Protein AF-X0SKB3-F1 (afdb_monomer_lite)

pLDDT: mean 85.28, std 8.37, range [53.41, 93.12]

Secondary structure (DSSP, 8-state):
-----S------STT--HHHHHHHHHHHHHHHHHHHHPPPPEEEESSS--GGGGGSPTT-EEEETTT--EEEEEEEEETTEEEEEE--

Structure (mmCIF, N/CA/C/O backbone):
data_AF-X0SKB3-F1
#
_entry.id   AF-X0SKB3-F1
#
loop_
_atom_site.group_PDB
_atom_site.id
_atom_site.type_symbol
_atom_site.label_atom_id
_atom_site.label_alt_id
_atom_site.label_comp_id
_atom_site.label_asym_id
_atom_site.label_entity_id
_atom_site.label_seq_id
_atom_site.pdbx_PDB_ins_code
_atom_site.Cartn_x
_atom_site.Cartn_y
_atom_site.Cartn_z
_atom_site.occupancy
_atom_site.B_iso_or_equiv
_atom_site.auth_seq_id
_atom_site.auth_comp_id
_atom_site.auth_asym_id
_atom_site.auth_atom_id
_atom_site.pdbx_PDB_model_num
ATOM 1 N N . MET A 1 1 ? -2.531 1.847 -3.636 1.00 53.41 1 MET A N 1
ATOM 2 C CA . MET A 1 1 ? -3.516 1.114 -2.820 1.00 53.41 1 MET A CA 1
ATOM 3 C C . MET A 1 1 ? -3.079 1.154 -1.363 1.00 53.41 1 MET A C 1
ATOM 5 O O . MET A 1 1 ? -2.202 0.419 -0.929 1.00 53.41 1 MET A O 1
ATOM 9 N N . VAL A 1 2 ? -3.666 2.080 -0.609 1.00 56.31 2 VAL A N 1
ATOM 10 C CA . VAL A 1 2 ? -3.437 2.196 0.836 1.00 56.31 2 VAL A CA 1
ATOM 11 C C . VAL A 1 2 ? -3.859 0.899 1.532 1.00 56.31 2 VAL A C 1
ATOM 13 O O . VAL A 1 2 ? -4.918 0.347 1.226 1.00 56.31 2 VAL A O 1
ATOM 16 N N . LYS A 1 3 ? -3.042 0.413 2.476 1.00 58.41 3 LYS A N 1
ATOM 17 C CA . LYS A 1 3 ? -3.387 -0.754 3.298 1.00 58.41 3 LYS A CA 1
ATOM 18 C C . LYS A 1 3 ? -4.627 -0.435 4.127 1.00 58.41 3 LYS A C 1
ATOM 20 O O . LYS A 1 3 ? -4.584 0.395 5.032 1.00 58.41 3 LYS A O 1
ATOM 25 N N . VAL A 1 4 ? -5.729 -1.112 3.822 1.00 63.53 4 VAL A N 1
ATOM 26 C CA . VAL A 1 4 ? -6.946 -1.048 4.632 1.00 63.53 4 VAL A CA 1
ATOM 27 C C . VAL A 1 4 ? -6.680 -1.824 5.918 1.00 63.53 4 VAL A C 1
ATOM 29 O O . VAL A 1 4 ? -6.374 -3.016 5.876 1.00 63.53 4 VAL A O 1
ATOM 32 N N . ALA A 1 5 ? -6.773 -1.155 7.066 1.00 66.38 5 ALA A N 1
ATOM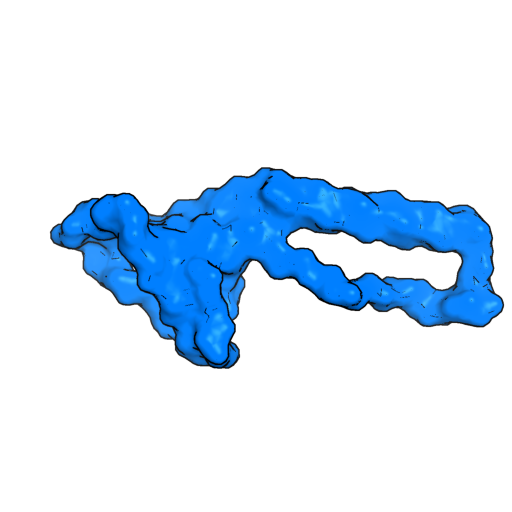 33 C CA . ALA A 1 5 ? -6.637 -1.823 8.353 1.00 66.38 5 ALA A CA 1
ATOM 34 C C . ALA A 1 5 ? -7.712 -2.915 8.489 1.00 66.38 5 ALA A C 1
ATOM 36 O O . ALA A 1 5 ? -8.901 -2.654 8.321 1.00 66.38 5 ALA A O 1
ATOM 37 N N . SER A 1 6 ? -7.303 -4.138 8.831 1.00 64.50 6 SER A N 1
ATOM 38 C CA . SER A 1 6 ? -8.226 -5.266 9.034 1.00 64.50 6 SER A CA 1
ATOM 39 C C . SER A 1 6 ? -9.051 -5.149 10.320 1.00 64.50 6 SER A C 1
ATOM 41 O O . SER A 1 6 ? -9.994 -5.911 10.531 1.00 64.50 6 SER A O 1
ATOM 43 N N . SER A 1 7 ? -8.703 -4.199 11.188 1.00 72.12 7 SER A N 1
ATOM 44 C CA . SER A 1 7 ? -9.360 -3.961 12.466 1.00 72.12 7 SER A CA 1
ATOM 45 C C . SER A 1 7 ? -9.543 -2.470 12.711 1.00 72.12 7 SER A C 1
ATOM 47 O O . SER A 1 7 ? -8.610 -1.692 12.513 1.00 72.12 7 SER A O 1
ATOM 49 N N . PHE A 1 8 ? -10.709 -2.093 13.228 1.00 76.88 8 PHE A N 1
ATOM 50 C CA . PHE A 1 8 ? -10.999 -0.736 13.676 1.00 76.88 8 PHE A CA 1
ATOM 51 C C . PHE A 1 8 ? -11.086 -0.708 15.205 1.00 76.88 8 PHE A C 1
ATOM 53 O O . PHE A 1 8 ? -11.775 -1.537 15.809 1.00 76.88 8 PHE A O 1
ATOM 60 N N . ASN A 1 9 ? -10.368 0.214 15.850 1.00 82.62 9 ASN A N 1
ATOM 61 C CA . ASN A 1 9 ? -10.428 0.357 17.302 1.00 82.62 9 ASN A CA 1
ATOM 62 C C . ASN A 1 9 ? -11.669 1.169 17.689 1.00 82.62 9 ASN A C 1
ATOM 64 O O . ASN A 1 9 ? -11.776 2.353 17.383 1.00 82.62 9 ASN A O 1
ATOM 68 N N . VAL A 1 10 ? -12.595 0.502 18.368 1.00 80.56 10 VAL A N 1
ATOM 69 C CA . VAL A 1 10 ? -13.904 1.041 18.755 1.00 80.56 10 VAL A CA 1
ATOM 70 C C . VAL A 1 10 ? -13.860 1.698 20.150 1.00 80.56 10 VAL A C 1
ATOM 72 O O . VAL A 1 10 ? -14.777 2.423 20.515 1.00 80.56 10 VAL A O 1
ATOM 75 N N . GLY A 1 11 ? -12.785 1.504 20.924 1.00 84.31 11 GLY A N 1
ATOM 76 C CA . GLY A 1 11 ? -12.683 2.006 22.298 1.00 84.31 11 GLY A CA 1
ATOM 77 C C . GLY A 1 11 ? -13.545 1.212 23.286 1.00 84.31 11 GLY A C 1
ATOM 78 O O . GLY A 1 11 ? -13.561 -0.019 23.243 1.00 84.31 11 GLY A O 1
ATOM 79 N N . ASP A 1 12 ? -14.235 1.914 24.190 1.00 85.19 12 ASP A N 1
ATOM 80 C CA . ASP A 1 12 ? -15.123 1.310 25.191 1.00 85.19 12 ASP A CA 1
ATOM 81 C C . ASP A 1 12 ? -16.408 0.779 24.539 1.00 85.19 12 ASP A C 1
ATOM 83 O O . ASP A 1 12 ? -17.307 1.531 24.159 1.00 85.19 12 ASP A O 1
ATOM 87 N N . ARG A 1 13 ? -16.477 -0.546 24.398 1.00 81.50 13 ARG A N 1
ATOM 88 C CA . ARG A 1 13 ? -17.610 -1.242 23.782 1.00 81.50 13 ARG A CA 1
ATOM 89 C C . ARG A 1 13 ? -18.810 -1.381 24.716 1.00 81.50 13 ARG A C 1
ATOM 91 O O . ARG A 1 13 ? -19.912 -1.579 24.216 1.00 81.50 13 ARG A O 1
ATOM 98 N N . GLU A 1 14 ? -18.610 -1.319 26.031 1.00 84.12 14 GLU A N 1
ATOM 99 C CA . GLU A 1 14 ? -19.672 -1.573 27.013 1.00 84.12 14 GLU A CA 1
ATOM 100 C C . GLU A 1 14 ? -20.567 -0.346 27.215 1.00 84.12 14 GLU A C 1
ATOM 102 O O . GLU A 1 14 ? -21.758 -0.497 27.477 1.00 84.12 14 GLU A O 1
ATOM 107 N N . ASN A 1 15 ? -20.023 0.858 27.012 1.00 88.75 15 ASN A N 1
ATOM 108 C CA . ASN A 1 15 ? -20.744 2.125 27.180 1.00 88.75 15 ASN A CA 1
ATOM 109 C C . ASN A 1 15 ? -21.017 2.867 25.860 1.00 88.75 15 ASN A C 1
ATOM 111 O O . ASN A 1 15 ? -21.213 4.085 25.856 1.00 88.75 15 ASN A O 1
ATOM 115 N N . ILE A 1 16 ? -21.017 2.165 24.722 1.00 90.31 16 ILE A N 1
ATOM 116 C CA . ILE A 1 16 ? -21.231 2.799 23.417 1.00 90.31 16 ILE A CA 1
ATOM 117 C C . ILE A 1 16 ? -22.715 3.110 23.188 1.00 90.31 16 ILE A C 1
ATOM 119 O O . ILE A 1 16 ? -23.583 2.251 23.350 1.00 90.31 16 ILE A O 1
ATOM 123 N N . THR A 1 17 ? -23.016 4.343 22.778 1.00 91.81 17 THR A N 1
ATOM 124 C CA . THR A 1 17 ? -24.367 4.709 22.336 1.00 91.81 17 THR A CA 1
ATOM 125 C C . THR A 1 17 ? -24.572 4.338 20.868 1.00 91.81 17 THR A C 1
ATOM 127 O O . THR A 1 17 ? -23.613 4.144 20.115 1.00 91.81 17 THR A O 1
ATOM 130 N N . VAL A 1 18 ? -25.833 4.265 20.436 1.00 90.06 18 VAL A N 1
ATOM 131 C CA . VAL A 1 18 ? -26.180 3.974 19.035 1.00 90.06 18 VAL A CA 1
ATOM 132 C C . VAL A 1 18 ? -25.638 5.057 18.101 1.00 90.06 18 VAL A C 1
ATOM 134 O O . VAL A 1 18 ? -25.096 4.744 17.044 1.00 90.06 18 VAL A O 1
ATOM 137 N N . GLU A 1 19 ? -25.714 6.323 18.506 1.00 91.75 19 GLU A N 1
ATOM 138 C CA . GLU A 1 19 ? -25.177 7.456 17.750 1.00 91.75 19 GLU A CA 1
ATOM 139 C C . GLU A 1 19 ? -23.666 7.318 17.573 1.00 91.75 19 GLU A C 1
ATOM 141 O O . GLU A 1 19 ? -23.149 7.489 16.470 1.00 91.75 19 GLU A O 1
ATOM 146 N N . LYS A 1 20 ? -22.952 6.923 18.636 1.00 89.12 20 LYS A N 1
ATOM 147 C CA . LYS A 1 20 ? -21.504 6.746 18.553 1.00 89.12 20 LYS A CA 1
ATOM 148 C C . LYS A 1 20 ? -21.117 5.579 17.649 1.00 89.12 20 LYS A C 1
ATOM 150 O O . LYS A 1 20 ? -20.118 5.659 16.936 1.00 89.12 20 LYS A O 1
ATOM 155 N N . LEU A 1 21 ? -21.910 4.510 17.661 1.00 89.62 21 LEU A N 1
ATOM 156 C CA . LEU A 1 21 ? -21.726 3.385 16.753 1.00 89.62 21 LEU A CA 1
ATOM 157 C C . LEU A 1 21 ? -21.904 3.811 15.287 1.00 89.62 21 LEU A C 1
ATOM 159 O O . LEU A 1 21 ? -21.100 3.411 14.449 1.00 89.62 21 LEU A O 1
ATOM 163 N N . LEU A 1 22 ? -22.908 4.642 14.983 1.00 92.56 22 LEU A N 1
ATOM 164 C CA . LEU A 1 22 ? -23.128 5.166 13.631 1.00 92.56 22 LEU A CA 1
ATOM 165 C C . LEU A 1 22 ? -21.944 6.012 13.146 1.00 92.56 22 LEU A C 1
ATOM 167 O O . LEU A 1 22 ? -21.429 5.742 12.065 1.00 92.56 22 LEU A O 1
ATOM 171 N N . GLU A 1 23 ? -21.441 6.943 13.963 1.00 91.75 23 GLU A N 1
ATOM 172 C CA . GLU A 1 23 ? -20.248 7.741 13.622 1.00 91.75 23 GLU A CA 1
ATOM 173 C C . GLU A 1 23 ? -19.025 6.862 13.315 1.00 91.75 23 GLU A C 1
ATOM 175 O O . GLU A 1 23 ? -18.248 7.136 12.400 1.00 91.75 23 GLU A O 1
ATOM 180 N N . ILE A 1 24 ? -18.834 5.793 14.095 1.00 89.75 24 ILE A N 1
ATOM 181 C CA . ILE A 1 24 ? -17.727 4.851 13.905 1.00 89.75 24 ILE A CA 1
ATOM 182 C C . ILE A 1 24 ? -17.866 4.122 12.567 1.00 89.75 24 ILE A C 1
ATOM 184 O O . ILE A 1 24 ? -16.885 4.004 11.835 1.00 89.75 24 ILE A O 1
ATOM 188 N N .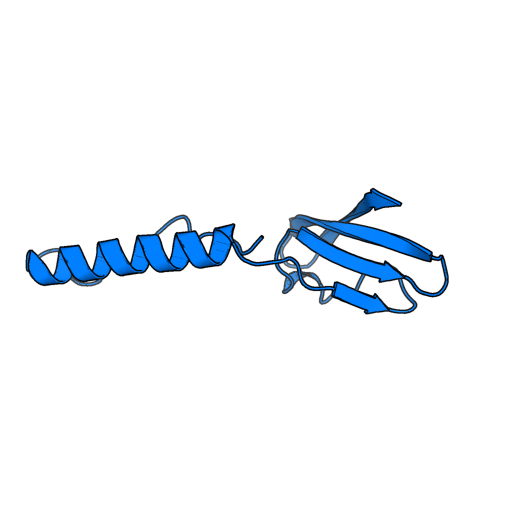 VAL A 1 25 ? -19.074 3.673 12.224 1.00 89.62 25 VAL A N 1
ATOM 189 C CA . VAL A 1 25 ? -19.348 2.996 10.951 1.00 89.62 25 VAL A CA 1
ATOM 190 C C . VAL A 1 25 ? -19.162 3.947 9.767 1.00 89.62 25 VAL A C 1
ATOM 192 O O . VAL A 1 25 ? -18.508 3.578 8.793 1.00 89.62 25 VAL A O 1
ATOM 195 N N . GLU A 1 26 ? -19.671 5.177 9.844 1.00 91.12 26 GLU A N 1
ATOM 196 C CA . GLU A 1 26 ? -19.479 6.193 8.800 1.00 91.12 26 GLU A CA 1
ATOM 197 C C . GLU A 1 26 ? -17.997 6.493 8.567 1.00 91.12 26 GLU A C 1
ATOM 199 O O . GLU A 1 26 ? -17.536 6.538 7.422 1.00 91.12 26 GLU A O 1
ATOM 204 N N . ARG A 1 27 ? -17.223 6.619 9.650 1.00 89.06 27 ARG A N 1
ATOM 205 C CA . ARG A 1 27 ? -15.775 6.804 9.565 1.00 89.06 27 ARG A CA 1
ATOM 206 C C . ARG A 1 27 ? -15.085 5.605 8.922 1.00 89.06 27 ARG A C 1
ATOM 208 O O . ARG A 1 27 ? -14.278 5.799 8.024 1.00 89.06 27 ARG A O 1
ATOM 215 N N . MET A 1 28 ? -15.439 4.378 9.310 1.00 87.25 28 MET A N 1
ATOM 216 C CA . MET A 1 28 ? -14.895 3.167 8.683 1.00 87.25 28 MET A CA 1
ATOM 217 C C . MET A 1 28 ? -15.146 3.132 7.172 1.00 87.25 28 MET A C 1
ATOM 219 O O . MET A 1 28 ? -14.242 2.803 6.407 1.00 87.25 28 MET A O 1
ATOM 223 N N . TYR A 1 29 ? -16.360 3.475 6.730 1.00 87.62 29 TYR A N 1
ATOM 224 C CA . TYR A 1 29 ? -16.679 3.525 5.302 1.00 87.62 29 TYR A CA 1
ATOM 225 C C . TYR A 1 29 ? -15.946 4.650 4.574 1.00 87.62 29 TYR A C 1
ATOM 227 O O . TYR A 1 29 ? -15.539 4.457 3.430 1.00 87.62 29 TYR A O 1
ATOM 235 N N . THR A 1 30 ? -15.757 5.797 5.226 1.00 87.31 30 THR A N 1
ATOM 236 C CA . THR A 1 30 ? -14.989 6.917 4.668 1.00 87.31 30 THR A CA 1
ATOM 237 C C . THR A 1 30 ? -13.526 6.522 4.483 1.00 87.31 30 THR A C 1
ATOM 239 O O . THR A 1 30 ? -13.019 6.607 3.368 1.00 87.31 30 THR A O 1
ATOM 242 N N . ASP A 1 31 ? -12.892 5.974 5.522 1.00 84.75 31 ASP A N 1
ATOM 243 C CA . ASP A 1 31 ? -11.502 5.508 5.479 1.00 84.75 31 ASP A CA 1
ATOM 244 C C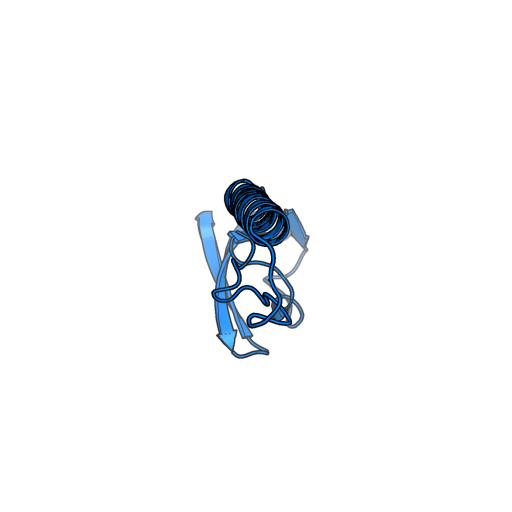 . ASP A 1 31 ? -11.318 4.422 4.396 1.00 84.75 31 ASP A C 1
ATOM 246 O O . ASP A 1 31 ? -10.339 4.425 3.646 1.00 84.75 31 ASP A O 1
ATOM 250 N N . LEU A 1 32 ? -12.291 3.509 4.250 1.00 83.56 32 LEU A N 1
ATOM 251 C CA . LEU A 1 32 ? -12.284 2.495 3.192 1.00 83.56 32 LEU A CA 1
ATOM 252 C C . LEU A 1 32 ? -12.402 3.122 1.797 1.00 83.56 32 LEU A C 1
ATOM 254 O O . LEU A 1 32 ? -11.665 2.744 0.886 1.00 83.56 32 LEU A O 1
ATOM 258 N N . ALA A 1 33 ? -13.328 4.064 1.618 1.00 83.31 33 ALA A N 1
ATOM 259 C CA . ALA A 1 33 ? -13.525 4.746 0.347 1.00 83.31 33 ALA A CA 1
ATOM 260 C C . ALA A 1 33 ? -12.280 5.546 -0.055 1.00 83.31 33 ALA A C 1
ATOM 262 O O . ALA A 1 33 ? -11.897 5.516 -1.224 1.00 83.31 33 ALA A O 1
ATOM 263 N N . GLU A 1 34 ? -11.618 6.214 0.888 1.00 83.75 34 GLU A N 1
ATOM 264 C CA . GLU A 1 34 ? -10.352 6.906 0.649 1.00 83.75 34 GLU A CA 1
ATOM 265 C C . GLU A 1 34 ? -9.244 5.927 0.260 1.00 83.75 34 GLU A C 1
ATOM 267 O O . GLU A 1 34 ? -8.554 6.144 -0.737 1.00 83.75 34 GLU A O 1
ATOM 272 N N . ALA A 1 35 ? -9.103 4.813 0.981 1.00 77.44 35 ALA A N 1
ATOM 273 C CA . ALA A 1 35 ? -8.068 3.828 0.694 1.00 77.44 35 ALA A CA 1
ATOM 274 C C . ALA A 1 35 ? -8.246 3.174 -0.687 1.00 77.44 35 ALA A C 1
ATOM 276 O O . ALA A 1 35 ? -7.273 3.046 -1.437 1.00 77.44 35 ALA A O 1
ATOM 277 N N . VAL A 1 36 ? -9.481 2.816 -1.055 1.00 77.44 36 VAL A N 1
ATOM 278 C CA . VAL A 1 36 ? -9.812 2.218 -2.361 1.00 77.44 36 VAL A CA 1
ATOM 279 C C . VAL A 1 36 ? -9.646 3.219 -3.503 1.00 77.44 36 VAL A C 1
ATOM 281 O O . VAL A 1 36 ? -9.120 2.860 -4.554 1.00 77.44 36 VAL A O 1
ATOM 284 N N . ASN A 1 37 ? -10.068 4.472 -3.311 1.00 78.19 37 ASN A N 1
ATOM 285 C CA . ASN A 1 37 ? -9.986 5.500 -4.352 1.00 78.19 37 ASN A CA 1
ATOM 286 C C . ASN A 1 37 ? -8.634 6.228 -4.387 1.00 78.19 37 ASN A C 1
ATOM 288 O O . ASN A 1 37 ? -8.415 7.063 -5.272 1.00 78.19 37 ASN A O 1
ATOM 292 N N . SER A 1 38 ? -7.728 5.935 -3.449 1.00 75.19 38 SER A N 1
ATOM 293 C CA . SER A 1 38 ? -6.382 6.503 -3.436 1.00 75.19 38 SER A CA 1
ATOM 294 C C . SER A 1 38 ? -5.667 6.189 -4.750 1.00 75.19 38 SER A C 1
ATOM 296 O O . SER A 1 38 ? -5.456 5.032 -5.127 1.00 75.19 38 SER A O 1
ATOM 298 N N . LYS A 1 39 ? -5.301 7.245 -5.481 1.00 77.94 39 LYS A N 1
ATOM 299 C CA . LYS A 1 39 ? -4.467 7.093 -6.671 1.00 77.94 39 LYS A CA 1
ATOM 300 C C . LYS A 1 39 ? -3.060 6.697 -6.226 1.00 77.94 39 LYS A C 1
ATOM 302 O O . LYS A 1 39 ? -2.591 7.226 -5.218 1.00 77.94 39 LYS A O 1
ATOM 307 N N . PRO A 1 40 ? -2.388 5.800 -6.960 1.00 80.38 40 PRO A N 1
ATOM 308 C CA . PRO A 1 40 ? -1.002 5.479 -6.669 1.00 80.38 40 PRO A CA 1
ATOM 309 C C . PRO A 1 40 ? -0.128 6.724 -6.830 1.00 80.38 40 PRO A C 1
ATOM 311 O O . PRO A 1 40 ? -0.347 7.538 -7.735 1.00 80.38 40 PRO A O 1
ATOM 314 N N . SER A 1 41 ? 0.849 6.877 -5.940 1.00 87.25 41 SER A N 1
ATOM 315 C CA . SER A 1 41 ? 1.836 7.947 -6.049 1.00 87.25 41 SER A CA 1
ATOM 316 C C . SER A 1 41 ? 2.898 7.567 -7.077 1.00 87.25 41 SER A C 1
ATOM 318 O O . SER A 1 41 ? 3.187 6.389 -7.287 1.00 87.25 41 SER A O 1
ATOM 320 N N . PHE A 1 42 ? 3.482 8.573 -7.727 1.00 89.25 42 PHE A N 1
ATOM 321 C CA . PHE A 1 42 ? 4.561 8.380 -8.693 1.00 89.25 42 PHE A CA 1
ATOM 322 C C . PHE A 1 42 ? 5.887 8.856 -8.111 1.00 89.25 42 PHE A C 1
ATOM 324 O O . PHE A 1 42 ? 6.036 10.030 -7.765 1.00 89.25 42 PHE A O 1
ATOM 331 N N . HIS A 1 43 ? 6.868 7.964 -8.100 1.00 90.44 43 HIS A N 1
ATOM 332 C CA . HIS A 1 43 ? 8.230 8.213 -7.651 1.00 90.44 43 HIS A CA 1
ATOM 333 C C . HIS A 1 43 ? 9.151 8.214 -8.867 1.00 90.44 43 HIS A C 1
ATOM 335 O O . HIS A 1 43 ? 9.343 7.188 -9.510 1.00 90.44 43 HIS A O 1
ATOM 341 N N . LYS A 1 44 ? 9.700 9.377 -9.226 1.00 91.50 44 LYS A N 1
ATOM 342 C CA . LYS A 1 44 ? 10.665 9.499 -10.330 1.00 91.50 44 LYS A CA 1
ATOM 343 C C . LYS A 1 44 ? 12.079 9.428 -9.776 1.00 91.50 44 LYS A C 1
ATOM 345 O O . LYS A 1 44 ? 12.458 10.289 -8.983 1.00 91.50 44 LYS A O 1
ATOM 350 N N . ARG A 1 45 ? 12.844 8.416 -10.181 1.00 91.12 45 ARG A N 1
ATOM 351 C CA . ARG A 1 45 ? 14.171 8.109 -9.627 1.00 91.12 45 ARG A CA 1
ATOM 352 C C . ARG A 1 45 ? 15.133 7.678 -10.737 1.00 91.12 45 ARG A C 1
ATOM 354 O O . ARG A 1 45 ? 14.710 7.353 -11.838 1.00 91.12 45 ARG A O 1
ATOM 361 N N . ILE A 1 46 ? 16.434 7.683 -10.449 1.00 91.31 46 ILE A N 1
ATOM 362 C CA . ILE A 1 46 ? 17.486 7.181 -11.362 1.00 91.31 46 ILE A CA 1
ATOM 363 C C . ILE A 1 46 ? 17.925 5.744 -11.027 1.00 91.31 46 ILE A C 1
ATOM 365 O O . ILE A 1 46 ? 18.753 5.161 -11.721 1.00 91.31 46 ILE A O 1
ATOM 369 N N . THR A 1 47 ? 17.401 5.183 -9.936 1.00 85.56 47 THR A N 1
ATOM 370 C CA . THR A 1 47 ? 17.683 3.826 -9.459 1.00 85.56 47 THR A CA 1
ATOM 371 C C . THR A 1 47 ? 16.396 3.016 -9.359 1.00 85.56 47 THR A C 1
ATOM 373 O O . THR A 1 47 ? 15.305 3.570 -9.206 1.00 85.56 47 THR A O 1
ATOM 376 N N . ASP A 1 48 ? 16.543 1.696 -9.426 1.00 80.56 48 ASP A N 1
ATOM 377 C CA . ASP A 1 48 ? 15.466 0.738 -9.182 1.00 80.56 48 ASP A CA 1
ATOM 378 C C . ASP A 1 48 ? 15.203 0.628 -7.686 1.00 80.56 48 ASP A C 1
ATOM 380 O O . ASP A 1 48 ? 16.128 0.268 -6.959 1.00 80.56 48 ASP A O 1
ATOM 384 N N . GLY A 1 49 ? 13.973 0.909 -7.244 1.00 74.94 49 GLY A N 1
ATOM 385 C CA . GLY A 1 49 ? 13.585 0.855 -5.832 1.00 74.94 49 GLY A CA 1
ATOM 386 C C . GLY A 1 49 ? 14.542 1.588 -4.874 1.00 74.94 49 GLY A C 1
ATOM 387 O O . GLY A 1 49 ? 15.544 2.196 -5.257 1.00 74.94 49 GLY A O 1
ATOM 388 N N . GLN A 1 50 ? 14.216 1.570 -3.591 1.00 83.38 50 GLN A N 1
ATOM 389 C CA . GLN A 1 50 ? 15.057 2.010 -2.483 1.00 83.38 50 GLN A CA 1
ATOM 390 C C . GLN A 1 50 ? 14.715 1.173 -1.241 1.00 83.38 50 GLN A C 1
ATOM 392 O O . GLN A 1 50 ? 13.611 0.652 -1.106 1.00 83.38 50 GLN A O 1
ATOM 397 N N . THR A 1 51 ? 15.661 1.009 -0.317 1.00 77.94 51 THR A N 1
ATOM 398 C CA . THR A 1 51 ? 15.449 0.218 0.913 1.00 77.94 51 THR A CA 1
ATOM 399 C C . THR A 1 51 ? 14.395 0.809 1.850 1.00 77.94 51 THR A C 1
ATOM 401 O O . THR A 1 51 ? 13.811 0.086 2.645 1.00 77.94 51 THR A O 1
ATOM 404 N N . ASP A 1 52 ? 14.148 2.113 1.772 1.00 83.62 52 ASP A N 1
ATOM 405 C CA . ASP A 1 52 ? 13.100 2.824 2.507 1.00 83.62 52 ASP A CA 1
ATOM 406 C C . ASP A 1 52 ? 11.726 2.765 1.817 1.00 83.62 52 ASP A C 1
ATOM 408 O O . ASP A 1 52 ? 10.745 3.288 2.346 1.00 83.62 52 ASP A O 1
ATOM 412 N N . ASP A 1 53 ? 11.604 2.054 0.690 1.00 87.75 53 ASP A N 1
ATOM 413 C CA . ASP A 1 53 ? 10.312 1.845 0.026 1.00 87.75 53 ASP A CA 1
ATOM 414 C C . ASP A 1 53 ? 9.339 0.990 0.849 1.00 87.75 53 ASP A C 1
ATOM 416 O O . ASP A 1 53 ? 8.159 0.917 0.531 1.00 87.75 53 ASP A O 1
ATOM 420 N N . THR A 1 54 ? 9.793 0.404 1.956 1.00 87.19 54 THR A N 1
ATOM 421 C CA . THR A 1 54 ? 8.971 -0.324 2.938 1.00 87.19 54 THR A CA 1
ATOM 422 C C . THR A 1 54 ? 7.910 0.538 3.616 1.00 87.19 54 THR A C 1
ATOM 424 O O . THR A 1 54 ? 7.021 0.011 4.284 1.00 87.19 54 THR A O 1
ATOM 427 N N . PHE A 1 55 ? 8.025 1.864 3.507 1.00 85.25 55 PHE A N 1
ATOM 428 C CA . PHE A 1 55 ? 7.024 2.813 3.996 1.00 85.25 55 PHE A CA 1
ATOM 429 C C . PHE A 1 55 ? 6.025 3.239 2.916 1.00 85.25 55 PHE A C 1
ATOM 431 O O . PHE A 1 55 ? 5.044 3.917 3.233 1.00 85.25 55 PHE A O 1
ATOM 438 N N . LEU A 1 56 ? 6.266 2.879 1.654 1.00 87.44 56 LEU A N 1
ATOM 439 C CA . LEU A 1 56 ? 5.370 3.216 0.560 1.00 87.44 56 LEU A CA 1
ATOM 440 C C . LEU A 1 56 ? 4.165 2.271 0.545 1.00 87.44 56 LEU A C 1
ATOM 442 O O . LEU A 1 56 ? 4.285 1.091 0.863 1.00 87.44 56 LEU A O 1
ATOM 446 N N . PRO A 1 57 ? 2.973 2.759 0.183 1.00 84.38 57 PRO A N 1
ATOM 447 C CA . PRO A 1 57 ? 1.817 1.895 0.017 1.00 84.38 57 PRO A CA 1
ATOM 448 C C . PRO A 1 57 ? 1.964 0.992 -1.218 1.00 84.38 57 PRO A C 1
ATOM 450 O O . PRO A 1 57 ? 2.533 1.384 -2.238 1.00 84.38 57 PRO A O 1
ATOM 453 N N . ASP A 1 58 ? 1.370 -0.202 -1.151 1.00 86.31 58 ASP A N 1
ATOM 454 C CA . ASP A 1 58 ? 1.257 -1.095 -2.309 1.00 86.31 58 ASP A CA 1
ATOM 455 C C . ASP A 1 58 ? 0.566 -0.368 -3.470 1.00 8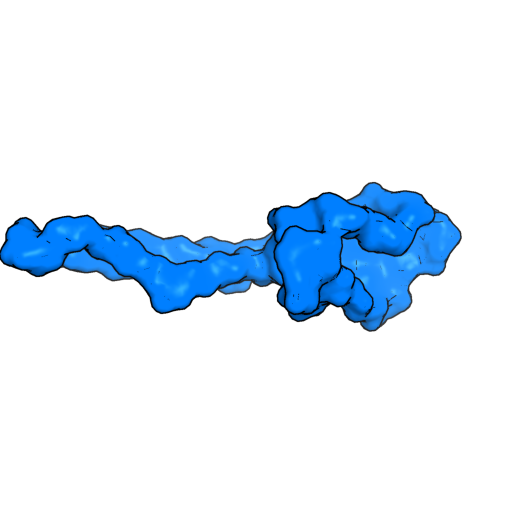6.31 58 ASP A C 1
ATOM 457 O O . ASP A 1 58 ? -0.342 0.434 -3.272 1.00 86.31 58 ASP A O 1
ATOM 461 N N . GLY A 1 59 ? 0.968 -0.635 -4.704 1.00 86.25 59 GLY A N 1
ATOM 462 C CA . GLY A 1 59 ? 0.452 -0.005 -5.914 1.00 86.25 59 GLY A CA 1
ATOM 463 C C . GLY A 1 59 ? 1.135 1.307 -6.303 1.00 86.25 59 GLY A C 1
ATOM 464 O O . GLY A 1 59 ? 0.864 1.789 -7.400 1.00 86.25 59 GLY A O 1
ATOM 465 N N . ASP A 1 60 ? 2.001 1.880 -5.461 1.00 90.19 60 ASP A N 1
ATOM 466 C CA . ASP A 1 60 ? 2.829 3.024 -5.858 1.00 90.19 60 ASP A CA 1
ATOM 467 C C . ASP A 1 60 ? 3.717 2.679 -7.059 1.00 90.19 60 ASP A C 1
ATOM 469 O O . ASP A 1 60 ? 4.099 1.525 -7.259 1.00 90.19 60 ASP A O 1
ATOM 473 N N . ILE A 1 61 ? 4.022 3.689 -7.876 1.00 91.75 61 ILE A N 1
ATOM 474 C CA . ILE A 1 61 ? 4.718 3.524 -9.152 1.00 91.75 61 ILE A CA 1
ATOM 475 C C . ILE A 1 61 ? 6.115 4.132 -9.076 1.00 91.75 61 ILE A C 1
ATOM 477 O O . ILE A 1 61 ? 6.261 5.323 -8.799 1.00 91.75 61 ILE A O 1
ATOM 481 N N . ASN A 1 62 ? 7.132 3.337 -9.396 1.00 92.94 62 ASN A N 1
ATOM 482 C CA . ASN A 1 62 ? 8.501 3.790 -9.599 1.00 92.94 62 ASN A CA 1
ATOM 483 C C . ASN A 1 62 ? 8.760 3.984 -11.098 1.00 92.94 62 ASN A C 1
ATOM 485 O O . ASN A 1 62 ? 8.486 3.102 -11.912 1.00 92.94 62 ASN A O 1
ATOM 489 N N . LEU A 1 63 ? 9.292 5.148 -11.455 1.00 93.06 63 LEU A N 1
ATOM 490 C CA . LEU A 1 63 ? 9.715 5.495 -12.806 1.00 93.06 63 LEU A CA 1
ATOM 491 C C . LEU A 1 63 ? 11.228 5.685 -12.790 1.00 93.06 63 LEU A C 1
ATOM 493 O O . LEU A 1 63 ? 11.710 6.718 -12.310 1.00 93.06 63 LEU A O 1
ATOM 497 N N . ASN A 1 64 ? 11.962 4.708 -13.320 1.00 92.88 64 ASN A N 1
ATOM 498 C CA . ASN A 1 64 ? 13.405 4.819 -13.466 1.00 92.88 64 ASN A CA 1
ATOM 499 C C . ASN A 1 64 ? 13.736 5.604 -14.742 1.00 92.88 64 ASN A C 1
ATOM 501 O O . ASN A 1 64 ? 13.594 5.100 -15.850 1.00 92.88 64 ASN A O 1
ATOM 505 N N . THR A 1 65 ? 14.219 6.835 -14.594 1.00 91.19 65 THR A N 1
ATOM 506 C CA . THR A 1 65 ? 14.532 7.728 -15.722 1.00 91.19 65 THR A CA 1
ATOM 507 C C . THR A 1 65 ? 15.849 7.405 -16.432 1.00 91.19 65 THR A C 1
ATOM 509 O O . THR A 1 65 ? 16.193 8.065 -17.406 1.00 91.19 65 THR A O 1
ATOM 512 N N . THR A 1 66 ? 16.640 6.462 -15.918 1.00 92.19 66 THR A N 1
ATOM 513 C CA . THR A 1 66 ? 17.898 6.015 -16.536 1.00 92.19 66 THR A CA 1
ATOM 514 C C . THR A 1 66 ? 17.690 4.788 -17.416 1.00 92.19 66 THR A C 1
ATOM 516 O O . THR A 1 66 ? 18.357 4.654 -18.438 1.00 92.19 66 THR A O 1
ATOM 519 N N . THR A 1 67 ? 16.778 3.898 -17.027 1.00 91.12 67 THR A N 1
ATOM 520 C CA . THR A 1 67 ? 16.456 2.667 -17.769 1.00 91.12 67 THR A CA 1
ATOM 521 C C . THR A 1 67 ? 15.107 2.728 -18.486 1.00 91.12 67 THR A C 1
ATOM 523 O O . THR A 1 67 ? 14.755 1.774 -19.171 1.00 91.12 67 THR A O 1
ATOM 526 N N . ASP A 1 68 ? 14.353 3.818 -18.310 1.00 89.69 68 ASP A N 1
ATOM 527 C CA . ASP A 1 68 ? 12.959 4.000 -18.742 1.00 89.69 68 ASP A CA 1
ATOM 528 C C . ASP A 1 68 ? 11.990 2.924 -18.218 1.00 89.69 68 ASP A C 1
ATOM 530 O O . ASP A 1 68 ? 10.870 2.774 -18.710 1.00 89.69 68 ASP A O 1
ATOM 534 N N . LYS A 1 69 ? 12.404 2.194 -17.176 1.00 92.56 69 LYS A N 1
ATOM 535 C CA . LYS A 1 69 ? 11.618 1.130 -16.558 1.00 92.56 69 LYS A CA 1
ATOM 536 C C . LYS A 1 69 ? 10.493 1.713 -15.708 1.00 92.56 69 LYS A C 1
ATOM 538 O O . LYS A 1 69 ? 10.710 2.631 -14.909 1.00 92.56 69 LYS A O 1
ATOM 543 N N . VAL A 1 70 ? 9.305 1.125 -15.832 1.00 91.75 70 VAL A N 1
ATOM 544 C CA . VAL A 1 70 ? 8.143 1.444 -14.994 1.00 91.75 70 VAL A CA 1
ATOM 545 C C . VAL A 1 70 ? 7.819 0.246 -14.124 1.00 91.75 70 VAL A C 1
ATOM 547 O O . VAL A 1 70 ? 7.625 -0.853 -14.634 1.00 91.75 70 VAL A O 1
ATOM 550 N N . GLU A 1 71 ? 7.716 0.448 -12.817 1.00 93.12 71 GLU A N 1
ATOM 551 C CA . GLU A 1 71 ? 7.445 -0.625 -11.860 1.00 93.12 71 GLU A CA 1
ATOM 552 C C . GLU A 1 71 ? 6.351 -0.230 -10.881 1.00 93.12 71 GLU A C 1
ATOM 554 O O . GLU A 1 71 ? 6.182 0.944 -10.564 1.00 93.12 71 GLU A O 1
ATOM 559 N N . MET A 1 72 ? 5.635 -1.224 -10.369 1.00 91.81 72 MET A N 1
ATOM 560 C CA . MET A 1 72 ? 4.632 -1.066 -9.325 1.00 91.81 72 MET A CA 1
ATOM 561 C C . MET A 1 72 ? 5.046 -1.839 -8.081 1.00 91.81 72 MET A C 1
ATOM 563 O O . MET A 1 72 ? 5.434 -3.003 -8.188 1.00 91.81 72 MET A O 1
ATOM 567 N N . LEU A 1 73 ? 4.932 -1.220 -6.907 1.00 9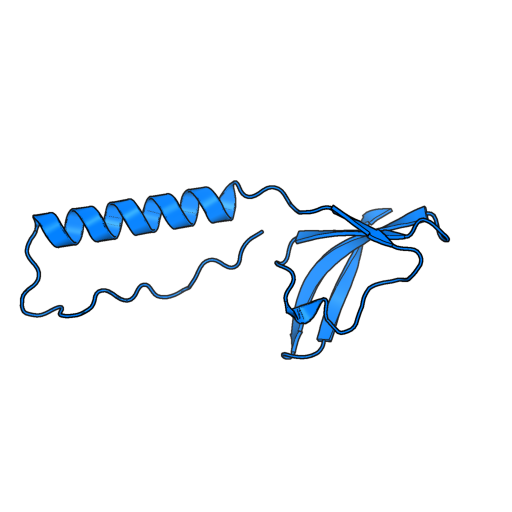0.94 73 LEU A N 1
ATOM 568 C CA . LEU A 1 73 ? 5.141 -1.907 -5.638 1.00 90.94 73 LEU A CA 1
ATOM 569 C C . LEU A 1 73 ? 3.996 -2.903 -5.466 1.00 90.94 73 LEU A C 1
ATOM 571 O O . LEU A 1 73 ? 2.842 -2.511 -5.332 1.00 90.94 73 LEU A O 1
ATOM 575 N N . THR A 1 74 ? 4.283 -4.195 -5.534 1.00 89.81 74 THR A N 1
ATOM 576 C CA . THR A 1 74 ? 3.250 -5.238 -5.495 1.00 89.81 74 THR A CA 1
ATOM 577 C C . THR A 1 74 ? 3.112 -5.898 -4.139 1.00 89.81 74 THR A C 1
ATOM 579 O O . THR A 1 74 ? 2.035 -6.402 -3.832 1.00 89.81 74 THR A O 1
ATOM 582 N N . GLU A 1 75 ? 4.184 -5.929 -3.350 1.00 89.56 75 GLU A N 1
ATOM 583 C CA . GLU A 1 75 ? 4.186 -6.651 -2.084 1.00 89.56 75 GLU A CA 1
ATOM 584 C C . GLU A 1 75 ? 5.249 -6.122 -1.118 1.00 89.56 75 GLU A C 1
ATOM 586 O O . GLU A 1 75 ? 6.339 -5.723 -1.523 1.00 89.56 75 GLU A O 1
ATOM 591 N N . HIS A 1 76 ? 4.947 -6.188 0.177 1.00 89.31 76 HIS A N 1
ATOM 592 C CA . HIS A 1 76 ? 5.924 -6.066 1.255 1.00 89.31 76 HIS A CA 1
ATOM 593 C C . HIS A 1 76 ? 6.273 -7.469 1.752 1.00 89.31 76 HIS A C 1
ATOM 595 O O . HIS A 1 76 ? 5.493 -8.060 2.499 1.00 89.31 76 HIS A O 1
ATOM 601 N N . ILE A 1 77 ? 7.421 -7.997 1.327 1.00 88.69 77 ILE A N 1
ATOM 602 C CA . ILE A 1 77 ? 7.860 -9.357 1.674 1.00 88.69 77 ILE A CA 1
ATOM 603 C C . ILE A 1 77 ? 8.162 -9.442 3.176 1.00 88.69 77 ILE A C 1
ATOM 605 O O . ILE A 1 77 ? 7.789 -10.403 3.849 1.00 88.69 77 ILE A O 1
ATOM 609 N N . ASP A 1 78 ? 8.827 -8.418 3.710 1.00 87.12 78 ASP A N 1
ATOM 610 C CA . ASP A 1 78 ? 9.166 -8.292 5.124 1.00 87.12 78 ASP A CA 1
ATOM 611 C C . ASP A 1 78 ? 9.241 -6.796 5.519 1.00 87.12 78 ASP A C 1
ATOM 613 O O . ASP A 1 78 ? 9.090 -5.926 4.657 1.00 87.12 78 ASP A O 1
ATOM 617 N N . PRO A 1 79 ? 9.449 -6.443 6.804 1.00 84.25 79 PRO A N 1
ATOM 618 C CA . PRO A 1 79 ? 9.504 -5.042 7.243 1.00 84.25 79 PRO A CA 1
ATOM 619 C C . PRO A 1 79 ? 10.622 -4.188 6.616 1.00 84.25 79 PRO A C 1
ATOM 621 O O . PRO A 1 79 ? 10.644 -2.979 6.827 1.00 84.25 79 PRO A O 1
ATOM 624 N N . THR A 1 80 ? 11.562 -4.807 5.9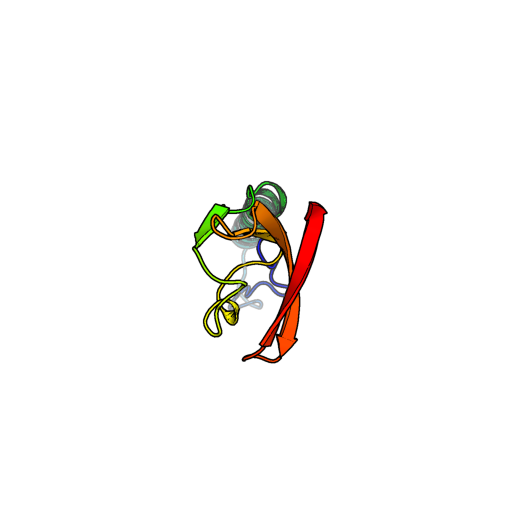04 1.00 85.38 80 THR A N 1
ATOM 625 C CA . THR A 1 80 ? 12.748 -4.198 5.285 1.00 85.38 80 THR A CA 1
ATOM 626 C C . THR A 1 80 ? 12.836 -4.419 3.771 1.00 85.38 80 THR A C 1
ATOM 628 O O . THR A 1 80 ? 13.678 -3.804 3.119 1.00 85.38 80 THR A O 1
ATOM 631 N N . THR A 1 81 ? 11.960 -5.250 3.200 1.00 87.06 81 THR A N 1
ATOM 632 C CA . THR A 1 81 ? 12.013 -5.655 1.793 1.00 87.06 81 THR A CA 1
ATOM 633 C C . THR A 1 81 ? 10.648 -5.531 1.131 1.00 87.06 81 THR A C 1
ATOM 635 O O . THR A 1 81 ? 9.652 -6.089 1.597 1.00 87.06 81 THR A O 1
ATOM 638 N N . VAL A 1 82 ? 10.627 -4.865 -0.023 1.00 91.38 82 VAL A N 1
ATOM 639 C CA . VAL A 1 82 ? 9.460 -4.785 -0.907 1.00 91.38 82 VAL A CA 1
ATOM 640 C C . VAL A 1 82 ? 9.765 -5.401 -2.263 1.00 91.38 82 VAL A C 1
ATOM 642 O O . VAL A 1 82 ? 10.913 -5.447 -2.706 1.00 91.38 82 VAL A O 1
ATOM 645 N N . GLN A 1 83 ? 8.717 -5.859 -2.933 1.00 91.81 83 GLN A N 1
ATOM 646 C CA . GLN A 1 83 ? 8.773 -6.363 -4.289 1.00 91.81 83 GLN A CA 1
ATOM 647 C C . GLN A 1 83 ? 8.165 -5.349 -5.250 1.00 91.81 83 GLN A C 1
ATOM 649 O O . GLN A 1 83 ? 6.987 -4.996 -5.149 1.00 91.81 83 GLN A O 1
ATOM 654 N N . TRP A 1 84 ? 8.971 -4.957 -6.229 1.00 92.19 84 TRP A N 1
ATOM 655 C CA . TRP A 1 84 ? 8.550 -4.191 -7.391 1.00 92.19 84 TRP A CA 1
ATOM 656 C C . TRP A 1 84 ? 8.298 -5.141 -8.566 1.00 92.19 84 TRP A C 1
ATOM 658 O O . TRP A 1 84 ? 9.121 -6.007 -8.863 1.00 92.19 84 TRP A O 1
ATOM 668 N N . THR A 1 85 ? 7.160 -4.985 -9.238 1.00 92.31 85 THR A N 1
ATOM 669 C CA . THR A 1 85 ? 6.834 -5.707 -10.471 1.00 92.31 85 THR A CA 1
ATOM 670 C C . THR A 1 85 ? 6.893 -4.742 -11.645 1.00 92.31 85 THR A C 1
ATOM 672 O O . THR A 1 85 ? 6.207 -3.718 -11.647 1.00 92.31 85 THR A O 1
ATOM 675 N N . GLN A 1 86 ? 7.704 -5.066 -12.651 1.00 92.94 86 GLN A N 1
ATOM 676 C CA . GLN A 1 86 ? 7.823 -4.259 -13.862 1.00 92.94 86 GLN A CA 1
ATOM 677 C C . GLN A 1 86 ? 6.514 -4.276 -14.665 1.00 92.94 86 GLN A C 1
ATOM 679 O O . GLN A 1 86 ? 5.937 -5.332 -14.921 1.00 92.94 86 GLN A O 1
ATOM 684 N N . LEU A 1 87 ? 6.063 -3.089 -15.062 1.00 89.50 87 LEU A N 1
ATOM 685 C CA . LEU A 1 87 ? 4.887 -2.856 -15.897 1.00 89.50 87 LEU A CA 1
ATOM 686 C C . LEU A 1 87 ? 5.255 -2.578 -17.358 1.00 89.50 87 LEU A C 1
ATOM 688 O O . LEU A 1 87 ? 4.492 -2.942 -18.251 1.00 89.50 87 LEU A O 1
ATOM 692 N N . SER A 1 88 ? 6.390 -1.909 -17.593 1.00 87.06 88 SER A N 1
ATOM 693 C CA . SER A 1 88 ? 6.915 -1.575 -18.922 1.00 87.06 88 SER A CA 1
ATOM 694 C C . SER A 1 88 ? 8.429 -1.469 -18.921 1.00 87.06 88 SER A C 1
ATOM 696 O O . SER A 1 88 ? 9.026 -1.241 -17.844 1.00 87.06 88 SER A O 1
#

Radius of gyration: 17.89 Å; chains: 1; bounding box: 44×19×46 Å

Organism: NCBI:txid412755

Sequence (88 aa):
MVKVASSFNVGDRENITVEKLLEIVERMYTDLAEAVNSKPSFHKRITDGQTDDTFLPDGDINLNTTTDKVEMLTEHIDPTTVQWTQLS

Foldseek 3Di:
DADLDPDDDLDDPVPDDPVSVVVSVVVSVVSVVCRVPPDAAEAEEQDDDDQVCLPGGFQHWYQNPNVRWIWTFHDDPDSRDTDTDTPD